Protein AF-A0AAU5PFY2-F1 (afdb_monomer_lite)

Structure (mmCIF, N/CA/C/O backbone):
data_AF-A0AAU5PFY2-F1
#
_entry.id   AF-A0AAU5PFY2-F1
#
loop_
_atom_site.group_PDB
_atom_site.id
_atom_site.type_symbol
_atom_site.label_atom_id
_atom_site.label_alt_id
_atom_site.label_comp_id
_atom_site.label_asym_id
_atom_site.label_entity_id
_atom_site.label_seq_id
_atom_site.pdbx_PDB_ins_code
_atom_site.Cartn_x
_atom_site.Cartn_y
_atom_site.Cartn_z
_atom_site.occupancy
_atom_site.B_iso_or_equiv
_atom_site.auth_seq_id
_atom_site.auth_comp_id
_atom_site.auth_asym_id
_atom_site.auth_atom_id
_atom_site.pdbx_PDB_model_num
ATOM 1 N N . MET A 1 1 ? -11.164 2.648 -46.025 1.00 45.16 1 MET A N 1
ATOM 2 C CA . MET A 1 1 ? -11.562 3.890 -45.332 1.00 45.16 1 MET A CA 1
ATOM 3 C C . MET A 1 1 ? -11.003 3.794 -43.927 1.00 45.16 1 MET A C 1
ATOM 5 O O . MET A 1 1 ? -11.417 2.901 -43.203 1.00 45.16 1 MET A O 1
ATOM 9 N N . SER A 1 2 ? -9.981 4.590 -43.603 1.00 62.28 2 SER A N 1
ATOM 10 C CA . SER A 1 2 ? -9.439 4.625 -42.240 1.00 62.28 2 SER A CA 1
ATOM 11 C C . SER A 1 2 ? -10.472 5.322 -41.367 1.00 62.28 2 SER A C 1
ATOM 13 O O . SER A 1 2 ? -10.870 6.437 -41.699 1.00 62.28 2 SER A O 1
ATOM 15 N N . ASN A 1 3 ? -10.976 4.640 -40.342 1.00 76.38 3 ASN A N 1
ATOM 16 C CA . ASN A 1 3 ? -11.996 5.201 -39.473 1.00 76.38 3 ASN A CA 1
ATOM 17 C C . ASN A 1 3 ? -11.313 6.089 -38.413 1.00 76.38 3 ASN A C 1
ATOM 19 O O . ASN A 1 3 ? -10.614 5.547 -37.551 1.00 76.38 3 ASN A O 1
ATOM 23 N N . PRO A 1 4 ? -11.453 7.426 -38.478 1.00 77.88 4 PRO A N 1
ATOM 24 C CA . PRO A 1 4 ? -10.690 8.346 -37.633 1.00 77.88 4 PRO A CA 1
ATOM 25 C C . PRO A 1 4 ? -10.964 8.157 -36.135 1.00 77.88 4 PRO A C 1
ATOM 27 O O . PRO A 1 4 ? -10.062 8.343 -35.322 1.00 77.88 4 PRO A O 1
ATOM 30 N N . GLU A 1 5 ? -12.166 7.714 -35.759 1.00 76.44 5 GLU A N 1
ATOM 31 C CA . GLU A 1 5 ? -12.506 7.423 -34.359 1.00 76.44 5 GLU A CA 1
ATOM 32 C C . GLU A 1 5 ? -11.781 6.175 -33.829 1.00 76.44 5 GLU A C 1
ATOM 34 O O . GLU A 1 5 ? -11.393 6.111 -32.663 1.00 76.44 5 GLU A O 1
ATOM 39 N N . TRP A 1 6 ? -11.515 5.210 -34.711 1.00 70.81 6 TRP A N 1
ATOM 40 C CA . TRP A 1 6 ? -10.783 3.990 -34.386 1.00 70.81 6 TRP A CA 1
ATOM 41 C C . TRP A 1 6 ? -9.287 4.271 -34.213 1.00 70.81 6 TRP A C 1
ATOM 43 O O . TRP A 1 6 ? -8.663 3.737 -33.302 1.00 70.81 6 TRP A O 1
ATOM 53 N N . VAL A 1 7 ? -8.727 5.174 -35.025 1.00 82.69 7 VAL A N 1
ATOM 54 C CA . VAL A 1 7 ? -7.339 5.647 -34.876 1.00 82.69 7 VAL A CA 1
ATOM 55 C C . VAL A 1 7 ? -7.157 6.385 -33.547 1.00 82.69 7 VAL A C 1
ATOM 57 O O . VAL A 1 7 ? -6.255 6.045 -32.785 1.00 82.69 7 VAL A O 1
ATOM 60 N N . ALA A 1 8 ? -8.063 7.307 -33.206 1.00 81.44 8 ALA A N 1
ATOM 61 C CA . ALA A 1 8 ? -8.018 8.031 -31.933 1.00 81.44 8 ALA A CA 1
ATOM 62 C C . ALA A 1 8 ? -8.161 7.100 -30.709 1.00 81.44 8 ALA A C 1
ATOM 64 O O . ALA A 1 8 ? -7.534 7.317 -29.665 1.00 81.44 8 ALA A O 1
ATOM 65 N N . TRP A 1 9 ? -8.963 6.037 -30.830 1.00 76.12 9 TRP A N 1
ATOM 66 C CA . TRP A 1 9 ? -9.085 5.010 -29.795 1.00 76.12 9 TRP A CA 1
ATOM 67 C C . TRP A 1 9 ? -7.783 4.215 -29.614 1.00 76.12 9 TRP A C 1
ATOM 69 O O . TRP A 1 9 ? -7.347 4.023 -28.477 1.00 76.12 9 TRP A O 1
ATOM 79 N N . ILE A 1 10 ? -7.128 3.817 -30.712 1.00 82.31 10 ILE A N 1
ATOM 80 C CA . ILE A 1 10 ? -5.834 3.113 -30.681 1.00 82.31 10 ILE A CA 1
ATOM 81 C C . ILE A 1 10 ? -4.751 3.995 -30.051 1.00 82.31 10 ILE A C 1
ATOM 83 O O . ILE A 1 10 ? -4.037 3.532 -29.166 1.00 82.31 10 ILE A O 1
ATOM 87 N N . GLU A 1 11 ? -4.658 5.267 -30.437 1.00 80.75 11 GLU A N 1
ATOM 88 C CA . GLU A 1 11 ? -3.688 6.212 -29.864 1.00 80.75 11 GLU A CA 1
ATOM 89 C C . GLU A 1 11 ? -3.920 6.427 -28.363 1.00 80.75 11 GLU A C 1
ATOM 91 O O . GLU A 1 11 ? -2.980 6.472 -27.569 1.00 80.75 11 GLU A O 1
ATOM 96 N N . THR A 1 12 ? -5.185 6.497 -27.939 1.00 74.44 12 THR A N 1
ATOM 97 C CA . THR A 1 12 ? -5.534 6.623 -26.518 1.00 74.44 12 THR A CA 1
ATOM 98 C C . THR A 1 12 ? -5.162 5.370 -25.731 1.00 74.44 12 THR A C 1
ATOM 100 O O . THR A 1 12 ? -4.645 5.481 -24.619 1.00 74.44 12 THR A O 1
ATOM 103 N N . LYS A 1 13 ? -5.394 4.184 -26.303 1.00 73.69 13 LYS A N 1
ATOM 104 C CA . LYS A 1 13 ? -4.983 2.901 -25.724 1.00 73.69 13 LYS A CA 1
ATOM 105 C C . LYS A 1 13 ? -3.465 2.800 -25.598 1.00 73.69 13 LYS A C 1
ATOM 107 O O . LYS A 1 13 ? -2.980 2.531 -24.505 1.00 73.69 13 LYS A O 1
ATOM 112 N N . GLN A 1 14 ? -2.735 3.098 -26.671 1.00 75.31 14 GLN A N 1
ATOM 113 C CA . GLN A 1 14 ? -1.275 3.045 -26.681 1.00 75.31 14 GLN A CA 1
ATOM 114 C C . GLN A 1 14 ? -0.650 4.038 -25.706 1.00 75.31 14 GLN A C 1
ATOM 116 O O . GLN A 1 14 ? 0.300 3.685 -25.017 1.00 75.31 14 GLN A O 1
ATOM 121 N N . ARG A 1 15 ? -1.188 5.258 -25.588 1.00 70.12 15 ARG A N 1
ATOM 122 C CA . ARG A 1 15 ? -0.718 6.235 -24.596 1.00 70.12 15 ARG A CA 1
ATOM 123 C C . ARG A 1 15 ? -0.864 5.705 -23.169 1.00 70.12 15 ARG A C 1
ATOM 125 O O . ARG A 1 15 ? 0.111 5.746 -22.433 1.00 70.12 15 ARG A O 1
ATOM 132 N N . ARG A 1 16 ? -2.020 5.128 -22.823 1.00 64.31 16 ARG A N 1
ATOM 133 C CA . ARG A 1 16 ? -2.254 4.535 -21.493 1.00 64.31 16 ARG A CA 1
ATOM 134 C C . ARG A 1 16 ? -1.335 3.350 -21.209 1.00 64.31 16 ARG A C 1
ATOM 136 O O . ARG A 1 16 ? -0.814 3.231 -20.109 1.00 64.31 16 ARG A O 1
ATOM 143 N N . GLU A 1 17 ? -1.117 2.488 -22.199 1.00 63.66 17 GLU A N 1
ATOM 144 C CA . GLU A 1 17 ? -0.177 1.367 -22.077 1.00 63.66 17 GLU A CA 1
ATOM 145 C C . GLU A 1 17 ? 1.272 1.849 -21.957 1.00 63.66 17 GLU A C 1
ATOM 147 O O . GLU A 1 17 ? 2.046 1.277 -21.199 1.00 63.66 17 GLU A O 1
ATOM 152 N N . THR A 1 18 ? 1.636 2.929 -22.652 1.00 62.31 18 THR A N 1
ATOM 153 C CA . THR A 1 18 ? 2.972 3.534 -22.564 1.00 62.31 18 THR A CA 1
ATOM 154 C C . THR A 1 18 ? 3.180 4.222 -21.217 1.00 62.31 18 THR A C 1
ATOM 156 O O . THR A 1 18 ? 4.253 4.100 -20.640 1.00 62.31 18 THR A O 1
ATOM 159 N N . GLU A 1 19 ? 2.165 4.905 -20.684 1.00 62.22 19 GLU A N 1
ATOM 160 C CA . GLU A 1 19 ? 2.185 5.487 -19.336 1.00 62.22 19 GLU A CA 1
ATOM 161 C C . GLU A 1 19 ? 2.312 4.395 -18.267 1.00 62.22 19 GLU A C 1
ATOM 163 O O . GLU A 1 19 ? 3.156 4.513 -17.382 1.00 62.22 19 GLU A O 1
ATOM 168 N N . ALA A 1 20 ? 1.567 3.293 -18.399 1.00 61.03 20 ALA A N 1
ATOM 169 C CA . ALA A 1 20 ? 1.688 2.133 -17.516 1.00 61.03 20 ALA A CA 1
ATOM 170 C C . ALA A 1 20 ? 3.067 1.453 -17.626 1.00 61.03 20 ALA A C 1
ATOM 172 O O . ALA A 1 20 ? 3.655 1.078 -16.617 1.00 61.03 20 ALA A O 1
ATOM 173 N N . ALA A 1 21 ? 3.623 1.338 -18.836 1.00 59.03 21 ALA A N 1
ATOM 174 C CA . ALA A 1 21 ? 4.950 0.764 -19.072 1.00 59.03 21 ALA A CA 1
ATOM 175 C C . ALA A 1 21 ? 6.109 1.700 -18.674 1.00 59.03 21 ALA A C 1
ATOM 177 O O . ALA A 1 21 ? 7.230 1.236 -18.469 1.00 59.03 21 ALA A O 1
ATOM 178 N N . ALA A 1 22 ? 5.863 3.011 -18.573 1.00 58.28 22 ALA A N 1
ATOM 179 C CA . ALA A 1 22 ? 6.836 3.999 -18.110 1.00 58.28 22 ALA A CA 1
ATOM 180 C C . ALA A 1 22 ? 6.992 4.006 -16.580 1.00 58.28 22 ALA A C 1
ATOM 182 O O . ALA A 1 22 ? 7.982 4.539 -16.065 1.00 58.28 22 ALA A O 1
ATOM 183 N N . VAL A 1 23 ? 6.056 3.394 -15.846 1.00 58.78 23 VAL A N 1
ATOM 184 C CA . VAL A 1 23 ? 6.236 3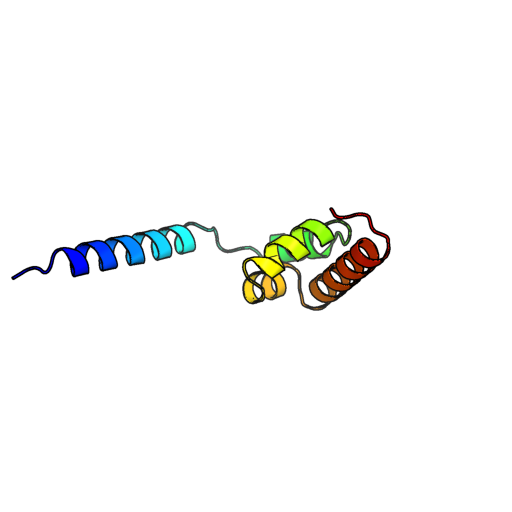.102 -14.425 1.00 58.78 23 VAL A CA 1
ATOM 185 C C . VAL A 1 23 ? 7.346 2.061 -14.313 1.00 58.78 23 VAL A C 1
ATOM 187 O O . VAL A 1 23 ? 7.234 0.940 -14.808 1.00 58.78 23 VAL A O 1
ATOM 190 N N . ARG A 1 24 ? 8.470 2.453 -13.704 1.00 59.72 24 ARG A N 1
ATOM 191 C CA . ARG A 1 24 ? 9.602 1.545 -13.481 1.00 59.72 24 ARG A CA 1
ATOM 192 C C . ARG A 1 24 ? 9.092 0.305 -12.736 1.00 59.72 24 ARG A C 1
ATOM 194 O O . ARG A 1 24 ? 8.292 0.475 -11.815 1.00 59.72 24 ARG A O 1
ATOM 201 N N . PRO A 1 25 ? 9.556 -0.910 -13.077 1.00 63.56 25 PRO A N 1
ATOM 202 C CA . PRO A 1 25 ? 9.176 -2.099 -12.328 1.00 63.56 25 PRO A CA 1
ATOM 203 C C . PRO A 1 25 ? 9.545 -1.891 -10.857 1.00 63.56 25 PRO A C 1
ATOM 205 O O . PRO A 1 25 ? 10.716 -1.679 -10.535 1.00 63.56 25 PRO A O 1
ATOM 208 N N . ARG A 1 26 ? 8.530 -1.888 -9.986 1.00 65.25 26 ARG A N 1
ATOM 209 C CA . ARG A 1 26 ? 8.705 -1.736 -8.538 1.00 65.25 26 ARG A CA 1
ATOM 210 C C . ARG A 1 26 ? 9.587 -2.870 -8.036 1.00 65.25 26 ARG A C 1
ATOM 212 O O . ARG A 1 26 ? 9.352 -4.037 -8.356 1.00 65.25 26 ARG A O 1
ATOM 219 N N . THR A 1 27 ? 10.640 -2.523 -7.306 1.00 71.50 27 THR A N 1
ATOM 220 C CA . THR A 1 27 ? 11.613 -3.507 -6.835 1.00 71.50 27 THR A CA 1
ATOM 221 C C . THR A 1 27 ? 11.153 -4.126 -5.520 1.00 71.50 27 THR A C 1
ATOM 223 O O . THR A 1 27 ? 10.375 -3.539 -4.771 1.00 71.50 27 THR A O 1
ATOM 226 N N . ASP A 1 28 ? 11.663 -5.314 -5.198 1.00 69.88 28 ASP A N 1
ATOM 227 C CA . ASP A 1 28 ? 11.435 -5.949 -3.893 1.00 69.88 28 ASP A CA 1
ATOM 228 C C . ASP A 1 28 ? 11.868 -5.038 -2.725 1.00 69.88 28 ASP A C 1
ATOM 230 O O . ASP A 1 28 ? 11.252 -5.030 -1.664 1.00 69.88 28 ASP A O 1
ATOM 234 N N . SER A 1 29 ? 12.865 -4.174 -2.950 1.00 66.88 29 SER A N 1
ATOM 235 C CA . SER A 1 29 ? 13.283 -3.151 -1.987 1.00 66.88 29 SER A CA 1
ATOM 236 C C . SER A 1 29 ? 12.240 -2.051 -1.778 1.00 66.88 29 SER A C 1
ATOM 238 O O . SER A 1 29 ? 12.084 -1.600 -0.646 1.00 66.88 29 SER A O 1
ATOM 240 N N . ASP A 1 30 ? 11.497 -1.651 -2.816 1.00 65.25 30 ASP A N 1
ATOM 241 C CA . ASP A 1 30 ? 10.371 -0.717 -2.670 1.00 65.25 30 ASP A CA 1
ATOM 242 C C . ASP A 1 30 ? 9.251 -1.352 -1.836 1.00 65.25 30 ASP A C 1
ATOM 244 O O . ASP A 1 30 ? 8.705 -0.714 -0.937 1.00 65.25 30 ASP A O 1
ATOM 248 N N . ARG A 1 31 ? 8.974 -2.644 -2.066 1.00 69.25 31 ARG A N 1
ATOM 249 C CA . ARG A 1 31 ? 8.005 -3.434 -1.288 1.00 69.25 31 ARG A CA 1
ATOM 250 C C . ARG A 1 31 ? 8.427 -3.552 0.182 1.00 69.25 31 ARG A C 1
ATOM 252 O O . ARG A 1 31 ? 7.618 -3.340 1.081 1.00 69.25 31 ARG A O 1
ATOM 259 N N . ALA A 1 32 ? 9.704 -3.835 0.437 1.00 71.38 32 ALA A N 1
ATOM 260 C CA . ALA A 1 32 ? 10.254 -3.931 1.787 1.00 71.38 32 ALA A CA 1
ATOM 261 C C . ALA A 1 32 ? 10.245 -2.582 2.524 1.00 71.38 32 ALA A C 1
ATOM 263 O O . ALA A 1 32 ? 9.910 -2.536 3.706 1.00 71.38 32 ALA A O 1
ATOM 264 N N . ALA A 1 33 ? 10.575 -1.484 1.837 1.00 69.81 33 ALA A N 1
ATOM 265 C CA . ALA A 1 33 ? 10.524 -0.141 2.409 1.00 69.81 33 ALA A CA 1
ATOM 266 C C . ALA A 1 33 ? 9.083 0.277 2.738 1.00 69.81 33 ALA A C 1
ATOM 268 O O . ALA A 1 33 ? 8.830 0.786 3.827 1.00 69.81 33 ALA A O 1
ATOM 269 N N . ALA A 1 34 ? 8.137 -0.006 1.839 1.00 67.62 34 ALA A N 1
ATOM 270 C CA . ALA A 1 34 ? 6.720 0.281 2.041 1.00 67.62 34 ALA A CA 1
ATOM 271 C C . ALA A 1 34 ? 6.114 -0.521 3.208 1.00 67.62 34 ALA A C 1
ATOM 273 O O . ALA A 1 34 ? 5.267 -0.014 3.933 1.00 67.62 34 ALA A O 1
ATOM 274 N N . GLN A 1 35 ? 6.569 -1.756 3.441 1.00 69.50 35 GLN A N 1
ATOM 275 C CA . GLN A 1 35 ? 6.119 -2.578 4.573 1.00 69.50 35 GLN A CA 1
ATOM 276 C C . GLN A 1 35 ? 6.800 -2.236 5.907 1.00 69.50 35 GLN A C 1
ATOM 278 O O . GLN A 1 35 ? 6.333 -2.675 6.963 1.00 69.50 35 GLN A O 1
ATOM 283 N N . ALA A 1 36 ? 7.905 -1.484 5.880 1.00 74.88 36 ALA A N 1
ATOM 284 C CA . ALA A 1 36 ? 8.678 -1.157 7.075 1.00 74.88 36 ALA A CA 1
ATOM 285 C C . ALA A 1 36 ? 8.006 -0.094 7.957 1.00 74.88 36 ALA A C 1
ATOM 287 O O . ALA A 1 36 ? 8.231 -0.089 9.168 1.00 74.88 36 ALA A O 1
ATOM 288 N N . ASP A 1 37 ? 7.179 0.780 7.377 1.00 78.31 37 ASP A N 1
ATOM 289 C CA . ASP A 1 37 ? 6.442 1.808 8.111 1.00 78.31 37 ASP A CA 1
ATOM 290 C C . ASP A 1 37 ? 4.935 1.598 7.969 1.00 78.31 37 ASP A C 1
ATOM 292 O O . ASP A 1 37 ? 4.403 1.487 6.873 1.00 78.31 37 ASP A O 1
ATOM 296 N N . TRP A 1 38 ? 4.233 1.543 9.097 1.00 83.88 38 TRP A N 1
ATOM 297 C CA . TRP A 1 38 ? 2.778 1.388 9.137 1.00 83.88 38 TRP A CA 1
ATOM 298 C C . TRP A 1 38 ? 2.061 2.738 9.270 1.00 83.88 38 TRP A C 1
ATOM 300 O O . TRP A 1 38 ? 0.835 2.793 9.198 1.00 83.88 38 TRP A O 1
ATOM 310 N N . ASN A 1 39 ? 2.800 3.841 9.443 1.00 84.69 39 ASN A N 1
ATOM 311 C CA . ASN A 1 39 ? 2.240 5.192 9.490 1.00 84.69 39 ASN A CA 1
ATOM 312 C C . ASN A 1 39 ? 1.860 5.739 8.110 1.00 84.69 39 ASN A C 1
ATOM 314 O O . ASN A 1 39 ? 1.084 6.687 8.045 1.00 84.69 39 ASN A O 1
ATOM 318 N N . ILE A 1 40 ? 2.329 5.120 7.022 1.00 86.69 40 ILE A N 1
ATOM 319 C CA . ILE A 1 40 ? 1.947 5.478 5.644 1.00 86.69 40 ILE A CA 1
ATOM 320 C C . ILE A 1 40 ? 0.519 5.044 5.286 1.00 86.69 40 ILE A C 1
ATOM 322 O O . ILE A 1 40 ? 0.086 5.188 4.147 1.00 86.69 40 ILE A O 1
ATOM 326 N N . TRP A 1 41 ? -0.232 4.503 6.247 1.00 88.25 41 TRP A N 1
ATOM 327 C CA . TRP A 1 41 ? -1.583 4.000 6.041 1.00 88.25 41 TRP A CA 1
ATOM 328 C C . TRP A 1 41 ? -2.546 4.978 5.324 1.00 88.25 41 TRP A C 1
ATOM 330 O O . TRP A 1 41 ? -3.372 4.470 4.570 1.00 88.25 41 TRP A O 1
ATOM 340 N N . PRO A 1 42 ? -2.462 6.326 5.442 1.00 88.50 42 PRO A N 1
ATOM 341 C CA . PRO A 1 42 ? -3.318 7.216 4.651 1.00 88.50 42 PRO A CA 1
ATOM 342 C C . PRO A 1 42 ? -3.042 7.120 3.144 1.00 88.50 42 PRO A C 1
ATOM 344 O O . PRO A 1 42 ? -3.976 7.091 2.348 1.00 88.50 42 PRO A O 1
ATOM 347 N N . GLU A 1 43 ? -1.770 7.011 2.748 1.00 87.12 43 GLU A N 1
ATOM 348 C CA . GLU A 1 43 ? -1.371 6.827 1.345 1.00 87.12 43 GLU A CA 1
ATOM 349 C C . GLU A 1 43 ? -1.812 5.456 0.827 1.00 87.12 43 GLU A C 1
ATOM 351 O O . GLU A 1 43 ? -2.278 5.338 -0.303 1.00 87.12 43 GLU A O 1
ATOM 356 N N . VAL A 1 44 ? -1.750 4.425 1.678 1.00 88.38 44 VAL A N 1
ATOM 357 C CA . VAL A 1 44 ? -2.250 3.084 1.342 1.00 88.38 44 VAL A CA 1
ATOM 358 C C . VAL A 1 44 ? -3.756 3.109 1.081 1.00 88.38 44 VAL A C 1
ATOM 360 O O . VAL A 1 44 ? -4.210 2.454 0.150 1.00 88.38 44 VAL A O 1
ATOM 363 N N . VAL A 1 45 ? -4.537 3.854 1.871 1.00 90.56 45 VAL A N 1
ATOM 364 C CA . VAL A 1 45 ? -5.988 4.000 1.652 1.00 90.56 45 VAL A CA 1
ATOM 365 C C . VAL A 1 45 ? -6.267 4.720 0.336 1.00 90.56 45 VAL A C 1
ATOM 367 O O . VAL A 1 45 ? -7.074 4.226 -0.444 1.00 90.56 45 VAL A O 1
ATOM 370 N N . ALA A 1 46 ? -5.563 5.819 0.051 1.00 88.62 46 ALA A N 1
ATOM 371 C CA . ALA A 1 46 ? -5.710 6.536 -1.215 1.00 88.62 46 ALA A CA 1
ATOM 372 C C . ALA A 1 46 ? -5.401 5.629 -2.421 1.00 88.62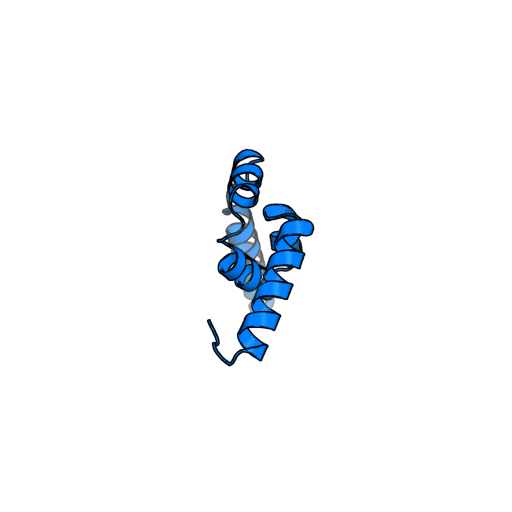 46 ALA A C 1
ATOM 374 O O . ALA A 1 46 ? -6.207 5.526 -3.342 1.00 88.62 46 ALA A O 1
ATOM 375 N N . GLN A 1 47 ? -4.294 4.878 -2.367 1.00 86.62 47 GLN A N 1
ATOM 376 C CA . GLN A 1 47 ? -3.932 3.935 -3.427 1.00 86.62 47 GLN A CA 1
ATOM 377 C C . GLN A 1 47 ? -4.949 2.786 -3.542 1.00 86.62 47 GLN A C 1
ATOM 379 O O . GLN A 1 47 ? -5.252 2.354 -4.646 1.00 86.62 47 GLN A O 1
ATOM 384 N N . MET A 1 48 ? -5.505 2.299 -2.425 1.00 86.69 48 MET A N 1
ATOM 385 C CA . MET A 1 48 ? -6.549 1.263 -2.416 1.00 86.69 48 MET A CA 1
ATOM 386 C C . MET A 1 48 ? -7.862 1.729 -3.062 1.00 86.69 48 MET A C 1
ATOM 388 O O . MET A 1 48 ? -8.591 0.892 -3.596 1.00 86.69 48 MET A O 1
ATOM 392 N N . GLU A 1 49 ? -8.184 3.025 -2.992 1.00 88.00 49 GLU A N 1
ATOM 393 C CA . GLU A 1 49 ? -9.340 3.615 -3.683 1.00 88.00 49 GLU A CA 1
ATOM 394 C C . GLU A 1 49 ? -9.106 3.746 -5.194 1.00 88.00 49 GLU A C 1
ATOM 396 O O . GLU A 1 49 ? -10.046 3.580 -5.974 1.00 88.00 49 GLU A O 1
ATOM 401 N N . GLU A 1 50 ? -7.868 4.021 -5.610 1.00 88.19 50 GLU A N 1
ATOM 402 C CA . GLU A 1 50 ? -7.491 4.125 -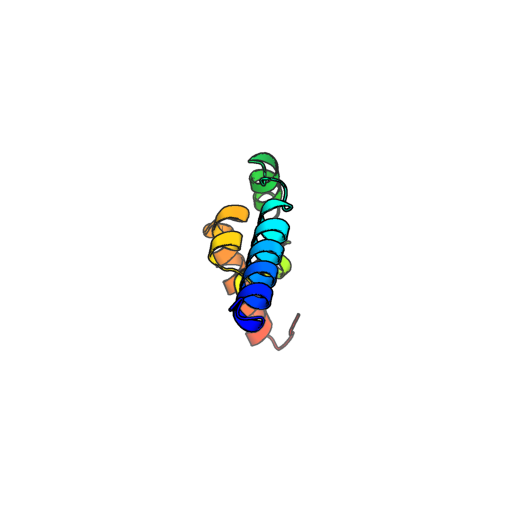7.023 1.00 88.19 50 GLU A CA 1
ATOM 403 C C . GLU A 1 50 ? -7.336 2.748 -7.692 1.00 88.19 50 GLU A C 1
ATOM 405 O O . GLU A 1 50 ? -7.919 2.505 -8.751 1.00 88.19 50 GLU A O 1
ATOM 410 N N . ASP A 1 51 ? -6.566 1.847 -7.075 1.00 87.75 51 ASP A N 1
ATOM 411 C CA . ASP A 1 51 ? -6.290 0.491 -7.551 1.00 87.75 51 ASP A CA 1
ATOM 412 C C . ASP A 1 51 ? -5.969 -0.462 -6.381 1.00 87.75 51 ASP A C 1
ATOM 414 O O . ASP A 1 51 ? -4.863 -0.507 -5.831 1.00 87.75 51 ASP A O 1
ATOM 418 N N . GLN A 1 52 ? -6.966 -1.265 -6.008 1.00 84.69 52 GLN A N 1
ATOM 419 C CA . GLN A 1 52 ? -6.859 -2.225 -4.911 1.00 84.69 52 GLN A CA 1
ATOM 420 C C . GLN A 1 52 ? -5.818 -3.327 -5.166 1.00 84.69 52 GLN A C 1
ATOM 422 O O . GLN A 1 52 ? -5.140 -3.743 -4.223 1.00 84.69 52 GLN A O 1
ATOM 427 N N . ASP A 1 53 ? -5.695 -3.821 -6.398 1.00 85.75 53 ASP A N 1
ATOM 428 C CA . ASP A 1 53 ? -4.782 -4.926 -6.702 1.00 85.75 53 ASP A CA 1
ATOM 429 C C . ASP A 1 53 ? -3.325 -4.442 -6.650 1.00 85.75 53 ASP A C 1
ATOM 431 O O . ASP A 1 53 ? -2.469 -5.119 -6.071 1.00 85.75 53 ASP A O 1
ATOM 435 N N . ASP A 1 54 ? -3.054 -3.236 -7.165 1.00 82.94 54 ASP A N 1
ATOM 436 C CA . ASP A 1 54 ? -1.731 -2.601 -7.092 1.00 82.94 54 ASP A CA 1
ATOM 437 C C . ASP A 1 54 ? -1.324 -2.298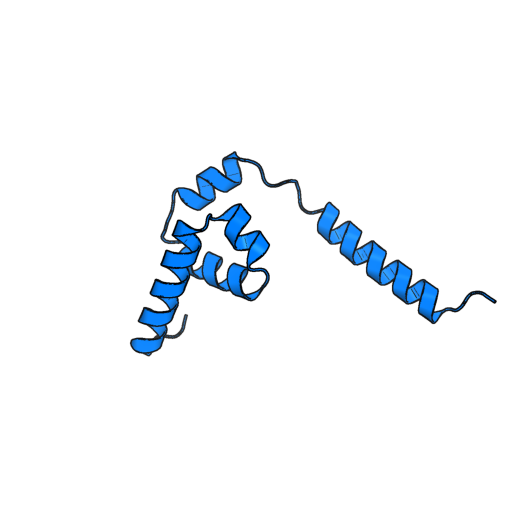 -5.644 1.00 82.94 54 ASP A C 1
ATOM 439 O O . ASP A 1 54 ? -0.198 -2.583 -5.223 1.00 82.94 54 ASP A O 1
ATOM 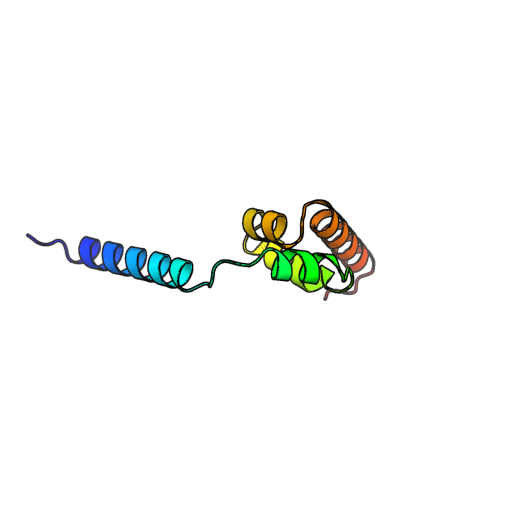443 N N . ALA A 1 55 ? -2.257 -1.777 -4.842 1.00 86.12 55 ALA A N 1
ATOM 444 C CA . ALA A 1 55 ? -2.008 -1.504 -3.434 1.00 86.12 55 ALA A CA 1
ATOM 445 C C . ALA A 1 55 ? -1.711 -2.790 -2.643 1.00 86.12 55 ALA A C 1
ATOM 447 O O . ALA A 1 55 ? -0.784 -2.814 -1.828 1.00 86.12 55 ALA A O 1
ATOM 448 N N . ILE A 1 56 ? -2.446 -3.878 -2.895 1.00 85.19 56 ILE A N 1
ATOM 449 C CA . ILE A 1 56 ? -2.198 -5.168 -2.238 1.00 85.19 56 ILE A CA 1
ATOM 450 C C . ILE A 1 56 ? -0.844 -5.752 -2.651 1.00 85.19 56 ILE A C 1
ATOM 452 O O . ILE A 1 56 ? -0.146 -6.292 -1.787 1.00 85.19 56 ILE A O 1
ATOM 456 N N . ASP A 1 57 ? -0.451 -5.656 -3.923 1.00 83.56 57 ASP A N 1
ATOM 457 C CA . ASP A 1 57 ? 0.860 -6.146 -4.361 1.00 83.56 57 ASP A CA 1
ATOM 458 C C . ASP A 1 57 ? 2.009 -5.343 -3.729 1.00 83.56 57 ASP A C 1
ATOM 460 O O . ASP A 1 57 ? 2.991 -5.923 -3.253 1.00 83.56 57 ASP A O 1
ATOM 464 N N . LEU A 1 58 ? 1.864 -4.017 -3.660 1.00 81.94 58 LEU A N 1
ATOM 465 C CA . LEU A 1 58 ? 2.894 -3.114 -3.153 1.00 81.94 58 LEU A CA 1
ATOM 466 C C . LEU A 1 58 ? 3.025 -3.142 -1.624 1.00 81.94 58 LEU A C 1
ATOM 468 O O . LEU A 1 58 ? 4.120 -3.318 -1.090 1.00 81.94 58 LEU A O 1
ATOM 472 N N . TYR A 1 59 ? 1.922 -2.964 -0.905 1.00 83.00 59 TYR A N 1
ATOM 473 C CA . TYR A 1 59 ? 1.924 -2.809 0.553 1.00 83.00 59 TYR A CA 1
ATOM 474 C C . TYR A 1 59 ? 1.695 -4.132 1.286 1.00 83.00 59 TYR A C 1
ATOM 476 O O . TYR A 1 59 ? 2.049 -4.277 2.456 1.00 83.00 59 TYR A O 1
ATOM 484 N N . GLY A 1 60 ? 1.138 -5.128 0.600 1.00 84.88 60 GLY A N 1
ATOM 485 C CA . GLY A 1 60 ? 0.765 -6.402 1.190 1.00 84.88 60 GLY A CA 1
ATOM 486 C C . GLY A 1 60 ? -0.578 -6.350 1.921 1.00 84.88 60 GLY A C 1
ATOM 487 O O . GLY A 1 60 ? -0.980 -5.359 2.531 1.00 84.88 60 GLY A O 1
ATOM 488 N N . VAL A 1 61 ? -1.260 -7.497 1.931 1.00 86.75 61 VAL A N 1
ATOM 489 C CA . VAL A 1 61 ? -2.618 -7.656 2.486 1.00 86.75 61 VAL A CA 1
ATOM 490 C C . VAL A 1 61 ? -2.733 -7.195 3.946 1.00 86.75 61 VAL A C 1
ATOM 492 O O . VAL A 1 61 ? -3.770 -6.666 4.348 1.00 86.75 61 VAL A O 1
ATOM 495 N N . ALA A 1 62 ? -1.699 -7.411 4.764 1.00 86.12 62 ALA A N 1
ATOM 496 C CA . ALA A 1 62 ? -1.728 -7.055 6.182 1.00 86.12 62 ALA A CA 1
ATOM 497 C C . ALA A 1 62 ? -1.774 -5.534 6.398 1.00 86.12 62 ALA A C 1
ATOM 499 O O . ALA A 1 62 ? -2.587 -5.063 7.196 1.00 86.12 62 ALA A O 1
ATOM 500 N N . LEU A 1 63 ? -0.955 -4.782 5.655 1.00 86.31 63 LEU A N 1
ATOM 501 C CA . LEU A 1 63 ? -0.891 -3.328 5.763 1.00 86.31 63 LEU A CA 1
ATOM 502 C C . LEU A 1 63 ? -2.149 -2.676 5.176 1.00 86.31 63 LEU A C 1
ATOM 504 O O . LEU A 1 63 ? -2.727 -1.805 5.819 1.00 86.31 63 LEU A O 1
ATOM 508 N N . CYS A 1 64 ? -2.661 -3.170 4.043 1.00 88.38 64 CYS A N 1
ATOM 509 C CA . CYS A 1 64 ? -3.932 -2.700 3.476 1.00 88.38 64 CYS A CA 1
ATOM 510 C C . CYS A 1 64 ? -5.108 -2.882 4.451 1.00 88.38 64 CYS A C 1
ATOM 512 O O . CYS A 1 64 ? -5.901 -1.966 4.653 1.00 88.38 64 CYS A O 1
ATOM 514 N N . ARG A 1 65 ? -5.209 -4.044 5.116 1.00 89.62 65 ARG A N 1
ATOM 515 C CA . ARG A 1 65 ? -6.255 -4.289 6.129 1.00 89.62 65 ARG A CA 1
ATOM 516 C C . ARG A 1 65 ? -6.128 -3.364 7.331 1.00 89.62 65 ARG A C 1
ATOM 518 O O . ARG A 1 65 ? -7.138 -2.879 7.835 1.00 89.62 65 ARG A O 1
ATOM 525 N N . PHE A 1 66 ? -4.901 -3.144 7.799 1.00 88.50 66 PHE A N 1
ATOM 526 C CA . PHE A 1 66 ? -4.641 -2.194 8.874 1.00 88.50 66 PHE A CA 1
ATOM 527 C C . PHE A 1 66 ? -5.084 -0.783 8.475 1.00 88.50 66 PHE A C 1
ATOM 529 O O . PHE A 1 66 ? -5.782 -0.128 9.246 1.00 88.50 66 PHE A O 1
ATOM 536 N N . ALA A 1 67 ? -4.732 -0.354 7.263 1.00 89.81 67 ALA A N 1
ATOM 537 C CA . ALA A 1 67 ? -5.006 0.979 6.752 1.00 89.81 67 ALA A CA 1
ATOM 538 C C . ALA A 1 67 ? -6.505 1.274 6.618 1.00 89.81 67 ALA A C 1
ATOM 540 O O . ALA A 1 67 ? -6.969 2.294 7.126 1.00 89.81 67 ALA A O 1
ATOM 541 N N . VAL A 1 68 ? -7.281 0.339 6.060 1.00 89.00 68 VAL A N 1
ATOM 542 C CA . VAL A 1 68 ? -8.751 0.446 6.008 1.00 89.00 68 VAL A CA 1
ATOM 543 C C . VAL A 1 68 ? -9.339 0.568 7.419 1.00 89.00 68 VAL A C 1
ATOM 545 O O . VAL A 1 68 ? -10.124 1.471 7.685 1.00 89.00 68 VAL A O 1
ATOM 548 N N . GLY A 1 69 ? -8.887 -0.259 8.370 1.00 89.00 69 GLY A N 1
ATOM 549 C CA . GLY A 1 69 ? -9.364 -0.180 9.755 1.00 89.00 69 GLY A CA 1
ATOM 550 C C . GLY A 1 69 ? -8.997 1.126 10.479 1.00 89.00 69 GLY A C 1
ATOM 551 O O . GLY A 1 69 ? -9.718 1.549 11.384 1.00 89.00 69 GLY A O 1
ATOM 552 N N . GLN A 1 70 ? -7.888 1.777 10.107 1.00 88.38 70 GLN A N 1
ATOM 553 C CA . GLN A 1 70 ? -7.546 3.113 10.606 1.00 88.38 70 GLN A CA 1
ATOM 554 C C . GLN A 1 70 ? -8.451 4.190 10.010 1.00 88.38 70 GLN A C 1
ATOM 556 O O . GLN A 1 70 ? -8.919 5.046 10.764 1.00 88.38 70 GLN A O 1
ATOM 561 N N . SER A 1 71 ? -8.720 4.111 8.704 1.00 88.62 71 SER A N 1
ATOM 562 C CA . SER A 1 71 ? -9.642 5.012 8.008 1.00 88.62 71 SER A CA 1
ATOM 563 C C . SER A 1 71 ? -11.026 4.978 8.652 1.00 88.62 71 SER A C 1
ATOM 565 O O . SER A 1 71 ? -11.499 6.000 9.146 1.00 88.62 71 SER A O 1
ATOM 567 N N . ASP A 1 72 ? -11.605 3.782 8.797 1.00 87.44 72 ASP A N 1
ATOM 568 C CA . ASP A 1 72 ? -12.923 3.579 9.411 1.00 87.44 72 ASP A CA 1
ATOM 569 C C . ASP A 1 72 ? -12.983 4.161 10.830 1.00 87.44 72 ASP A C 1
ATOM 571 O O . ASP A 1 72 ? -13.955 4.802 11.236 1.00 87.44 72 ASP A O 1
ATOM 575 N N . ARG A 1 73 ? -11.915 3.970 11.614 1.00 85.94 73 ARG A N 1
ATOM 576 C CA . ARG A 1 73 ? -11.828 4.513 12.973 1.00 85.94 73 ARG A CA 1
ATOM 577 C C . ARG A 1 73 ? -11.802 6.042 12.974 1.00 85.94 73 ARG A C 1
ATOM 579 O O . ARG A 1 73 ? -12.408 6.645 13.857 1.00 85.94 73 ARG A O 1
ATOM 586 N N . LEU A 1 74 ? -11.104 6.661 12.024 1.00 82.81 74 LEU A N 1
ATOM 587 C CA . LEU A 1 74 ? -11.036 8.116 11.887 1.00 82.81 74 LEU A CA 1
ATOM 588 C C . LEU A 1 74 ? -12.374 8.714 11.456 1.00 82.81 74 LEU A C 1
ATOM 590 O O . LEU A 1 74 ? -12.829 9.678 12.082 1.00 82.81 74 LEU A O 1
ATOM 594 N N . GLU A 1 75 ? -13.052 8.081 10.500 1.00 77.44 75 GLU A N 1
ATOM 595 C CA . GLU A 1 75 ? -14.403 8.459 10.078 1.00 77.44 75 GLU A CA 1
ATOM 596 C C . GLU A 1 75 ? -15.402 8.402 11.239 1.00 77.44 75 GLU A C 1
ATOM 598 O O . GLU A 1 75 ? -16.164 9.347 11.453 1.00 77.44 75 GLU A O 1
ATOM 603 N N . LEU A 1 76 ? -15.338 7.352 12.066 1.00 74.31 76 LEU A N 1
ATOM 604 C CA . LEU A 1 76 ? -16.172 7.222 13.266 1.00 74.31 76 LEU A CA 1
ATOM 605 C C . LEU A 1 76 ? -15.879 8.294 14.327 1.00 74.31 76 LEU A C 1
ATOM 607 O O . LEU A 1 76 ? -16.766 8.649 15.103 1.00 74.31 76 LEU A O 1
ATOM 611 N N . THR A 1 77 ? -14.655 8.826 14.370 1.00 77.38 77 THR A N 1
ATOM 612 C CA . THR A 1 77 ? -14.280 9.926 15.277 1.00 77.38 77 THR A CA 1
ATOM 613 C C . THR A 1 77 ? -14.565 11.323 14.715 1.00 77.38 77 THR A C 1
ATOM 615 O O . THR A 1 77 ? -14.336 12.310 15.411 1.00 77.38 77 THR A O 1
ATOM 618 N N . GLY A 1 78 ? -15.101 11.428 13.492 1.00 65.62 78 GLY A N 1
ATOM 619 C CA . GLY A 1 78 ? -15.495 12.697 12.871 1.00 65.62 78 GLY A CA 1
ATOM 620 C C . GLY A 1 78 ? -14.339 13.547 12.336 1.00 65.62 78 GLY A C 1
ATOM 621 O O . GLY A 1 78 ? -14.560 14.697 11.960 1.00 65.62 78 GLY A O 1
ATOM 622 N N . ASN A 1 79 ? -13.122 13.001 12.279 1.00 58.19 79 ASN A N 1
ATOM 623 C CA . ASN A 1 79 ? -11.949 13.669 11.724 1.00 58.19 79 ASN A CA 1
ATOM 624 C C . ASN A 1 79 ? -11.638 13.030 10.365 1.00 58.19 79 ASN A C 1
ATOM 626 O O . ASN A 1 79 ? -11.011 11.976 10.297 1.00 58.19 79 ASN A O 1
ATOM 630 N N . ARG A 1 80 ? -12.126 13.643 9.284 1.00 50.38 80 ARG A N 1
ATOM 631 C CA . ARG A 1 80 ? -11.794 13.215 7.921 1.00 50.38 80 ARG A CA 1
ATOM 632 C C . ARG A 1 80 ? -10.378 13.697 7.587 1.00 50.38 80 ARG A C 1
ATOM 634 O O . ARG A 1 80 ? -10.092 14.875 7.805 1.00 50.38 80 ARG A O 1
ATOM 641 N N . VAL A 1 81 ? -9.520 12.787 7.121 1.00 58.53 81 VAL A N 1
ATOM 642 C CA . VAL A 1 81 ? -8.187 13.097 6.565 1.00 58.53 81 VAL A CA 1
ATOM 643 C C . VAL A 1 81 ? -8.342 13.564 5.124 1.00 58.53 81 VAL A C 1
ATOM 645 O O . VAL A 1 81 ? -9.227 13.008 4.432 1.00 58.53 81 VAL A O 1
#

Secondary structure (DSSP, 8-state):
---HHHHHHHHHHHHHHHHHHHSPPPPHHHHHHHHH-STTHHHHHHHHHH-HHHHHHHH-HHHHHHHHHHHHHHHHTT---

pLDDT: mean 76.9, std 11.06, range [45.16, 90.56]

Sequence (81 aa):
MSNPEWVAWIETKQRRETEAAAVRPRTDSDRAAAQADWNIWPEVVAQMEEDQDDAIDLYGVALCR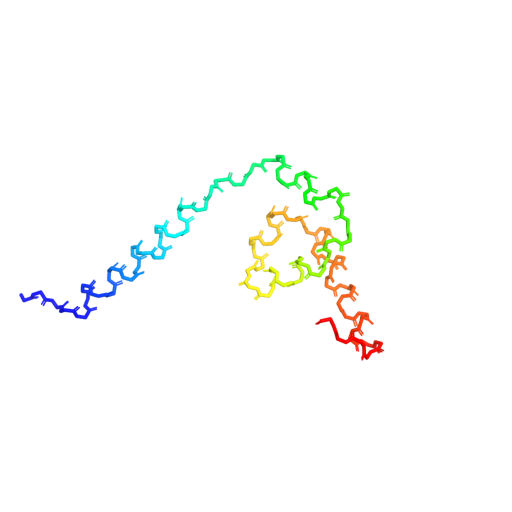FAVGQSDRLELTGNRV

Radius of gyration: 18.0 Å; chains: 1; bounding box: 30×21×61 Å

Foldseek 3Di:
DPDVVVVVVVVVVVVVVVVVVVPPPQDVVQLVVLQVDLVCLVVLVVVCVVPVVVSCVRPNPVSNVVSVVVQVVCVVVVHHD